Protein AF-A0A1E3KEX3-F1 (afdb_monomer_lite)

Secondary structure (DSSP, 8-state):
--HHHHHHHHHHHHHHSSS------TTHHHHHHHHHHHHHHHS--TT---S----------------------TT-HHHHHHS-TT-EEEESS---HHHHHT--SSS-EEEE-TTT-SSSBTS-GGGTSSB-GGG-TTEEEEEEETTEEEEEE-

Radius of gyration: 27.22 Å; chains: 1; bounding box: 36×90×50 Å

pLDDT: mean 71.64, std 17.81, range [37.12, 94.94]

Structure (mmCIF, N/CA/C/O backbone):
data_AF-A0A1E3KEX3-F1
#
_entry.id   AF-A0A1E3KEX3-F1
#
loop_
_atom_site.group_PDB
_atom_site.id
_atom_site.type_symbol
_atom_site.label_atom_id
_atom_site.label_alt_id
_atom_site.label_comp_id
_atom_site.label_asym_id
_atom_site.label_entity_id
_atom_site.label_seq_id
_atom_site.pdbx_PDB_ins_code
_atom_site.Cartn_x
_atom_site.Cartn_y
_atom_site.Cartn_z
_atom_site.occupancy
_atom_site.B_iso_or_equiv
_atom_site.auth_seq_id
_atom_site.auth_comp_id
_atom_site.auth_asym_id
_atom_site.auth_atom_id
_atom_site.pdbx_PDB_model_num
ATOM 1 N N . MET A 1 1 ? 4.824 -70.176 -21.645 1.00 58.50 1 MET A N 1
ATOM 2 C CA . MET A 1 1 ? 5.683 -69.576 -20.592 1.00 58.50 1 MET A CA 1
ATOM 3 C C . MET A 1 1 ? 5.741 -68.040 -20.604 1.00 58.50 1 MET A C 1
ATOM 5 O O . MET A 1 1 ? 6.144 -67.480 -19.596 1.00 58.50 1 MET A O 1
ATOM 9 N N . PHE A 1 2 ? 5.302 -67.342 -21.664 1.00 55.53 2 PHE A N 1
ATOM 10 C CA . PHE A 1 2 ? 5.263 -65.866 -21.697 1.00 55.53 2 PHE A CA 1
ATOM 11 C C . PHE A 1 2 ? 4.062 -65.251 -20.955 1.00 55.53 2 PHE A C 1
ATOM 13 O O . PHE A 1 2 ? 4.218 -64.263 -20.246 1.00 55.53 2 PHE A O 1
ATOM 20 N N . PHE A 1 3 ? 2.884 -65.882 -21.019 1.00 56.56 3 PHE A N 1
ATOM 21 C CA . PHE A 1 3 ? 1.673 -65.375 -20.355 1.00 56.56 3 PHE A CA 1
ATOM 22 C C . PHE A 1 3 ? 1.783 -65.309 -18.824 1.00 56.56 3 PHE A C 1
ATOM 24 O O . PHE A 1 3 ? 1.298 -64.363 -18.213 1.00 56.56 3 PHE A O 1
ATOM 31 N N . SER A 1 4 ? 2.508 -66.244 -18.200 1.00 56.59 4 SER A N 1
ATOM 32 C CA . SER A 1 4 ? 2.724 -66.230 -16.746 1.00 56.59 4 SER A CA 1
ATOM 33 C C . SER A 1 4 ? 3.575 -65.043 -16.282 1.00 56.59 4 SER A C 1
ATOM 35 O O . SER A 1 4 ? 3.393 -64.579 -15.164 1.00 56.59 4 SER A O 1
ATOM 37 N N . ARG A 1 5 ? 4.484 -64.546 -17.135 1.00 57.78 5 ARG A N 1
ATOM 38 C CA . ARG A 1 5 ? 5.370 -63.408 -16.834 1.00 57.78 5 ARG A CA 1
ATOM 39 C C . ARG A 1 5 ? 4.630 -62.070 -16.935 1.00 57.78 5 ARG A C 1
ATOM 41 O O . ARG A 1 5 ? 4.925 -61.148 -16.180 1.00 57.78 5 ARG A O 1
ATOM 48 N N . LEU A 1 6 ? 3.641 -61.984 -17.828 1.00 58.38 6 LEU A N 1
ATOM 49 C CA . LEU A 1 6 ? 2.782 -60.806 -17.980 1.00 58.38 6 LEU A CA 1
ATOM 50 C C . LEU A 1 6 ? 1.809 -60.657 -16.802 1.00 58.38 6 LEU A C 1
ATOM 52 O O . LEU A 1 6 ? 1.637 -59.554 -16.293 1.00 58.38 6 LEU A O 1
ATOM 56 N N . ILE A 1 7 ? 1.250 -61.767 -16.308 1.00 60.88 7 ILE A N 1
ATOM 57 C CA . ILE A 1 7 ? 0.360 -61.754 -15.135 1.00 60.88 7 ILE A CA 1
ATOM 58 C C . ILE A 1 7 ? 1.124 -61.332 -13.872 1.00 60.88 7 ILE A C 1
ATOM 60 O O . ILE A 1 7 ? 0.627 -60.520 -13.096 1.00 60.88 7 ILE A O 1
ATOM 64 N N . THR A 1 8 ? 2.361 -61.805 -13.685 1.00 59.53 8 THR A N 1
ATOM 65 C CA . THR A 1 8 ? 3.184 -61.386 -12.538 1.00 59.53 8 THR A CA 1
ATOM 66 C C . THR A 1 8 ? 3.555 -59.905 -12.583 1.00 59.53 8 THR A C 1
ATOM 68 O O . THR A 1 8 ? 3.589 -59.265 -11.539 1.00 59.53 8 THR A O 1
ATOM 71 N N . LEU A 1 9 ? 3.788 -59.333 -13.770 1.00 58.31 9 LEU A N 1
ATOM 72 C CA . LEU A 1 9 ? 4.096 -57.904 -13.901 1.00 58.31 9 LEU A CA 1
ATOM 73 C C . LEU A 1 9 ? 2.876 -57.019 -13.606 1.00 58.31 9 LEU A C 1
ATOM 75 O O . LEU A 1 9 ? 3.026 -55.990 -12.953 1.00 58.31 9 LEU A O 1
ATOM 79 N N . ALA A 1 10 ? 1.676 -57.443 -14.014 1.00 58.69 10 ALA A N 1
ATOM 80 C CA . ALA A 1 10 ? 0.437 -56.713 -13.734 1.00 58.69 10 ALA A CA 1
ATOM 81 C C . ALA A 1 10 ? 0.053 -56.719 -12.241 1.00 58.69 10 ALA A C 1
ATOM 83 O O . ALA A 1 10 ? -0.503 -55.747 -11.739 1.00 58.69 10 ALA A O 1
ATOM 84 N N . LEU A 1 11 ? 0.362 -57.792 -11.505 1.00 57.16 11 LEU A N 1
ATOM 85 C CA . LEU A 1 11 ? 0.085 -57.856 -10.065 1.00 57.16 11 LEU A CA 1
ATOM 86 C C . LEU A 1 11 ? 1.084 -57.033 -9.235 1.00 57.16 11 LEU A C 1
ATOM 88 O O . LEU A 1 11 ? 0.694 -56.422 -8.242 1.00 57.16 11 LEU A O 1
ATOM 92 N N . VAL A 1 12 ? 2.351 -56.958 -9.658 1.00 57.12 12 VAL A N 1
ATOM 93 C CA . VAL A 1 12 ? 3.366 -56.134 -8.978 1.00 57.12 12 VAL A CA 1
ATOM 94 C C . VAL A 1 12 ? 3.081 -54.638 -9.159 1.00 57.12 12 VAL A C 1
ATOM 96 O O . VAL A 1 12 ? 3.231 -53.880 -8.199 1.00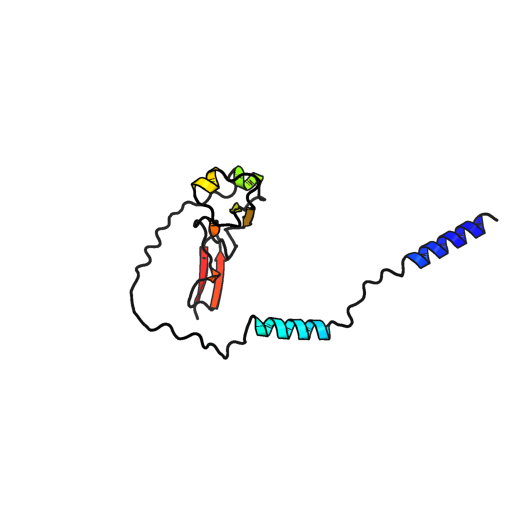 57.12 12 VAL A O 1
ATOM 99 N N . SER A 1 13 ? 2.589 -54.201 -10.325 1.00 55.28 13 SER A N 1
ATOM 100 C CA . SER A 1 13 ? 2.224 -52.791 -10.531 1.00 55.28 13 SER A CA 1
ATOM 101 C C . SER A 1 13 ? 1.016 -52.353 -9.695 1.00 55.28 13 SER A C 1
ATOM 103 O O . SER A 1 13 ? 1.035 -51.241 -9.173 1.00 55.28 13 SER A O 1
ATOM 105 N N . LEU A 1 14 ? 0.018 -53.223 -9.479 1.00 51.91 14 LEU A N 1
ATOM 106 C CA . LEU A 1 14 ? -1.124 -52.906 -8.607 1.00 51.91 14 LEU A CA 1
ATOM 107 C C . LEU A 1 14 ? -0.732 -52.777 -7.124 1.00 51.91 14 LEU A C 1
ATOM 109 O O . LEU A 1 14 ? -1.333 -51.982 -6.403 1.00 51.91 14 LEU A O 1
ATOM 113 N N . SER A 1 15 ? 0.285 -53.513 -6.662 1.00 53.22 15 SER A N 1
ATOM 114 C CA . SER A 1 15 ? 0.768 -53.416 -5.273 1.00 53.22 15 SER A CA 1
ATOM 115 C C . SER A 1 15 ? 1.612 -52.167 -4.982 1.00 53.22 15 SER A C 1
ATOM 117 O O . SER A 1 15 ? 1.721 -51.756 -3.830 1.00 53.22 15 SER A O 1
ATOM 119 N N . ALA A 1 16 ? 2.182 -51.531 -6.012 1.00 50.91 16 ALA A N 1
ATOM 120 C CA . ALA A 1 16 ? 2.992 -50.321 -5.852 1.00 50.91 16 ALA A CA 1
ATOM 121 C C . ALA A 1 16 ? 2.151 -49.032 -5.766 1.00 50.91 16 ALA A C 1
ATOM 123 O O . ALA A 1 16 ? 2.649 -48.002 -5.320 1.00 50.91 16 ALA A O 1
ATOM 124 N N . THR A 1 17 ? 0.874 -49.075 -6.157 1.00 52.47 17 THR A N 1
ATOM 125 C CA . THR A 1 17 ? -0.013 -47.898 -6.175 1.00 52.47 17 THR A CA 1
ATOM 126 C C . THR A 1 17 ? -0.813 -47.675 -4.887 1.00 52.47 17 THR A C 1
ATOM 128 O O . THR A 1 17 ? -1.491 -46.660 -4.776 1.00 52.47 17 THR A O 1
ATOM 131 N N . THR A 1 18 ? -0.737 -48.561 -3.886 1.00 53.94 18 THR A N 1
ATOM 132 C CA . THR A 1 18 ? -1.533 -48.443 -2.642 1.00 53.94 18 THR A CA 1
ATOM 133 C C . THR A 1 18 ? -0.781 -47.850 -1.444 1.00 53.94 18 THR A C 1
ATOM 135 O O . THR A 1 18 ? -1.323 -47.827 -0.344 1.00 53.94 18 THR A O 1
ATOM 138 N N . LEU A 1 19 ? 0.446 -47.350 -1.625 1.00 51.12 19 LEU A N 1
ATOM 139 C CA . LEU A 1 19 ? 1.248 -46.732 -0.551 1.00 51.12 19 LEU A CA 1
ATOM 140 C C . LEU A 1 19 ? 1.257 -45.195 -0.566 1.00 51.12 19 LEU A C 1
ATOM 142 O O . LEU A 1 19 ? 1.941 -44.582 0.246 1.00 51.12 19 LEU A O 1
ATOM 146 N N . ALA A 1 20 ? 0.456 -44.567 -1.427 1.00 54.75 20 ALA A N 1
ATOM 147 C CA . ALA A 1 20 ? 0.208 -43.127 -1.406 1.00 54.75 20 ALA A CA 1
ATOM 148 C C . ALA A 1 20 ? -1.209 -42.829 -0.890 1.00 54.75 20 ALA A C 1
ATOM 150 O O . ALA A 1 20 ? -1.999 -42.156 -1.545 1.00 54.75 20 ALA A O 1
ATOM 151 N N . ILE A 1 21 ? -1.553 -43.364 0.284 1.00 54.09 21 ILE A N 1
ATOM 152 C CA . ILE A 1 21 ? -2.663 -42.807 1.060 1.00 54.09 21 ILE A CA 1
ATOM 153 C C . ILE A 1 21 ? -2.084 -41.563 1.749 1.00 54.09 21 ILE A C 1
ATOM 155 O O . ILE A 1 21 ? -1.153 -41.719 2.545 1.00 54.09 21 ILE A O 1
ATOM 159 N N . PRO A 1 22 ? -2.562 -40.337 1.460 1.00 54.41 22 PRO A N 1
ATOM 160 C CA . PRO A 1 22 ? -2.206 -39.186 2.274 1.00 54.41 22 PRO A CA 1
ATOM 161 C C . PRO A 1 22 ? -2.641 -39.502 3.702 1.00 54.41 22 PRO A C 1
ATOM 163 O O . PRO A 1 22 ? -3.781 -39.905 3.931 1.00 54.41 22 PRO A O 1
ATOM 166 N N . THR A 1 23 ? -1.721 -39.387 4.654 1.00 54.31 23 THR A N 1
ATOM 167 C CA . THR A 1 23 ? -2.009 -39.549 6.077 1.00 54.31 23 THR A CA 1
ATOM 168 C C . THR A 1 23 ? -3.199 -38.663 6.434 1.00 54.31 23 THR A C 1
ATOM 170 O O . THR A 1 23 ? -3.051 -37.447 6.542 1.00 54.31 23 THR A O 1
ATOM 173 N N . SER A 1 24 ? -4.386 -39.260 6.579 1.00 50.34 24 SER A N 1
ATOM 174 C CA . SER A 1 24 ? -5.540 -38.594 7.171 1.00 50.34 24 SER A CA 1
ATOM 175 C C . SER A 1 24 ? -5.103 -38.196 8.569 1.00 50.34 24 SER A C 1
ATOM 177 O O . SER A 1 24 ? -4.809 -39.063 9.393 1.00 50.34 24 SER A O 1
ATOM 179 N N . THR A 1 25 ? -4.954 -36.898 8.801 1.00 55.84 25 THR A N 1
ATOM 180 C CA . THR A 1 25 ? -4.415 -36.349 10.036 1.00 55.84 25 THR A CA 1
ATOM 181 C C . THR A 1 25 ? -5.358 -36.713 11.185 1.00 55.84 25 THR A C 1
ATOM 183 O O . THR A 1 25 ? -6.328 -36.032 11.490 1.00 55.84 25 THR A O 1
ATOM 186 N N . THR A 1 26 ? -5.055 -37.800 11.895 1.00 50.53 26 THR A N 1
ATOM 187 C CA . THR A 1 26 ? -5.668 -38.141 13.191 1.00 50.53 26 THR A CA 1
ATOM 188 C C . THR A 1 26 ? -5.321 -37.123 14.290 1.00 50.53 26 THR A C 1
ATOM 190 O O . THR A 1 26 ? -5.685 -37.315 15.442 1.00 50.53 26 THR A O 1
ATOM 193 N N . ASN A 1 27 ? -4.648 -36.022 13.935 1.00 54.25 27 ASN A N 1
ATOM 194 C CA . ASN A 1 27 ? -4.330 -34.880 14.784 1.00 54.25 27 ASN A CA 1
ATOM 195 C C . ASN A 1 27 ? -5.243 -33.668 14.535 1.00 54.25 27 ASN A C 1
ATOM 197 O O . ASN A 1 27 ? -4.892 -32.569 14.942 1.00 54.25 27 ASN A O 1
ATOM 201 N N . SER A 1 28 ? -6.412 -33.827 13.907 1.00 56.78 28 SER A N 1
ATOM 202 C CA . SER A 1 28 ? -7.358 -32.713 13.712 1.00 56.78 28 SER A CA 1
ATOM 203 C C . SER A 1 28 ? -7.768 -32.034 15.026 1.00 56.78 28 SER A C 1
ATOM 205 O O . SER A 1 28 ? -7.935 -30.819 15.060 1.00 56.78 28 SER A O 1
ATOM 207 N N . PHE A 1 29 ? -7.861 -32.790 16.125 1.00 59.69 29 PHE A N 1
ATOM 208 C CA . PHE A 1 29 ? -8.172 -32.232 17.444 1.00 59.69 29 PHE A CA 1
ATOM 209 C C . PHE A 1 29 ? -7.006 -31.419 18.023 1.00 59.69 29 PHE A C 1
ATOM 211 O O . PHE A 1 29 ? -7.201 -30.293 18.471 1.00 59.69 29 PHE A O 1
ATOM 218 N N . LEU A 1 30 ? -5.781 -31.951 17.936 1.00 59.31 30 LEU A N 1
ATOM 219 C CA . LEU A 1 30 ? -4.584 -31.254 18.416 1.00 59.31 30 LEU A CA 1
ATOM 220 C C . LEU A 1 30 ? -4.260 -30.019 17.567 1.00 59.31 30 LEU A C 1
ATOM 222 O O . LEU A 1 30 ? -3.779 -29.022 18.096 1.00 59.31 30 LEU A O 1
ATOM 226 N N . GLU A 1 31 ? -4.529 -30.060 16.262 1.00 57.88 31 GLU A N 1
ATOM 227 C CA . GLU A 1 31 ? -4.334 -28.921 15.364 1.00 57.88 31 GLU A CA 1
ATOM 228 C C . GLU A 1 31 ? -5.374 -27.827 15.612 1.00 57.88 31 GLU A C 1
ATOM 230 O O . GLU A 1 31 ? -5.018 -26.652 15.647 1.00 57.88 31 GLU A O 1
ATOM 235 N N . PHE A 1 32 ? -6.626 -28.202 15.896 1.00 59.06 32 PHE A N 1
ATOM 236 C CA . PHE A 1 32 ? -7.667 -27.258 16.295 1.00 59.06 32 PHE A CA 1
ATOM 237 C C . PHE A 1 32 ? -7.369 -26.607 17.651 1.00 59.06 32 PHE A C 1
ATOM 239 O O . PHE A 1 32 ? -7.479 -25.390 17.773 1.00 59.06 32 PHE A O 1
ATOM 246 N N . GLU A 1 33 ? -6.931 -27.369 18.659 1.00 59.88 33 GLU A N 1
ATOM 247 C CA . GLU A 1 33 ? -6.521 -26.802 19.953 1.00 59.88 33 GLU A CA 1
ATOM 248 C C . GLU A 1 33 ? -5.303 -25.882 19.813 1.00 59.88 33 GLU A C 1
ATOM 250 O O . GLU A 1 33 ? -5.268 -24.803 20.410 1.00 59.88 33 GLU A O 1
ATOM 255 N N . ARG A 1 34 ? -4.321 -26.262 18.985 1.00 61.47 34 ARG A N 1
ATOM 256 C CA . ARG A 1 34 ? -3.131 -25.442 18.727 1.00 61.47 34 ARG A CA 1
ATOM 257 C C . ARG A 1 34 ? -3.473 -24.165 17.963 1.00 61.47 34 ARG A C 1
ATOM 259 O O . ARG A 1 34 ? -2.936 -23.113 18.303 1.00 61.47 34 ARG A O 1
ATOM 266 N N . TYR A 1 35 ? -4.378 -24.247 16.988 1.00 62.34 35 TYR A N 1
ATOM 267 C CA . TYR A 1 35 ? -4.922 -23.090 16.280 1.00 62.34 35 TYR A CA 1
ATOM 268 C C . TYR A 1 35 ? -5.687 -22.177 17.242 1.00 62.34 35 TYR A C 1
ATOM 270 O O . TYR A 1 35 ? -5.408 -20.986 17.281 1.00 62.34 35 TYR A O 1
ATOM 278 N N . HIS A 1 36 ? -6.574 -22.722 18.081 1.00 69.25 36 HIS A N 1
ATOM 279 C CA . HIS A 1 36 ? -7.376 -21.963 19.050 1.00 69.25 36 HIS A CA 1
ATOM 280 C C . HIS A 1 36 ? -6.518 -21.218 20.079 1.00 69.25 36 HIS A C 1
ATOM 282 O O . HIS A 1 36 ? -6.782 -20.055 20.386 1.00 69.25 36 HIS A O 1
ATOM 288 N N . GLU A 1 37 ? -5.462 -21.852 20.590 1.00 64.81 37 GLU A N 1
ATOM 289 C CA . GLU A 1 37 ? -4.528 -21.208 21.522 1.00 64.81 37 GLU A CA 1
ATOM 290 C C . GLU A 1 37 ? -3.645 -20.146 20.857 1.00 64.81 37 GLU A C 1
ATOM 292 O O . GLU A 1 37 ? -3.335 -19.126 21.476 1.00 64.81 37 GLU A O 1
ATOM 297 N N . ASP A 1 38 ? -3.239 -20.341 19.603 1.00 67.69 38 ASP A N 1
ATOM 298 C CA . ASP A 1 38 ? -2.464 -19.331 18.879 1.00 67.69 38 ASP A CA 1
ATOM 299 C C . ASP A 1 38 ? -3.338 -18.144 18.439 1.00 67.69 38 ASP A C 1
ATOM 301 O O . ASP A 1 38 ? -2.921 -16.990 18.550 1.00 67.69 38 ASP A O 1
ATOM 305 N N . HIS A 1 39 ? -4.594 -18.399 18.062 1.00 71.81 39 HIS A N 1
ATOM 306 C CA . HIS A 1 39 ? -5.568 -17.356 17.746 1.00 71.81 39 HIS A CA 1
ATOM 307 C C . HIS A 1 39 ? -5.885 -16.486 18.964 1.00 71.81 39 HIS A C 1
ATOM 309 O O . HIS A 1 39 ? -5.900 -15.267 18.840 1.00 71.81 39 HIS A O 1
ATOM 315 N N . LYS A 1 40 ? -6.043 -17.067 20.161 1.00 67.19 40 LYS A N 1
ATOM 316 C CA . LYS A 1 40 ? -6.228 -16.288 21.402 1.00 67.19 40 LYS A CA 1
ATOM 317 C C . LYS A 1 40 ? -5.032 -15.407 21.754 1.00 67.19 40 LYS A C 1
ATOM 319 O O . LYS A 1 40 ? -5.223 -14.348 22.349 1.00 67.19 40 LYS A O 1
ATOM 324 N N . ARG A 1 41 ? -3.807 -15.837 21.425 1.00 68.31 41 ARG A N 1
ATOM 325 C CA . ARG A 1 41 ? -2.593 -15.038 21.664 1.00 68.31 41 ARG A CA 1
ATOM 326 C C . ARG A 1 41 ? -2.534 -13.795 20.777 1.00 68.31 41 ARG A C 1
ATOM 328 O O . ARG A 1 41 ? -2.058 -12.764 21.241 1.00 68.31 41 ARG A O 1
ATOM 335 N N . HIS A 1 42 ? -3.034 -13.882 19.546 1.00 70.06 42 HIS A N 1
ATOM 336 C CA . HIS A 1 42 ? -3.003 -12.776 18.583 1.00 70.06 42 HIS A CA 1
ATOM 337 C C . HIS A 1 42 ? -4.312 -11.963 18.536 1.00 70.06 42 HIS A C 1
ATOM 339 O O . HIS A 1 42 ? -4.286 -10.784 18.194 1.00 70.06 42 HIS A O 1
ATOM 345 N N . HIS A 1 43 ? -5.435 -12.552 18.955 1.00 61.62 43 HIS A N 1
ATOM 346 C CA . HIS A 1 43 ? -6.762 -11.936 19.013 1.00 61.62 43 HIS A CA 1
ATOM 347 C C . HIS A 1 43 ? -7.413 -12.205 20.384 1.00 61.62 43 HIS A C 1
ATOM 349 O O . HIS A 1 43 ? -8.230 -13.123 20.522 1.00 61.62 43 HIS A O 1
ATOM 355 N N . PRO A 1 44 ? -7.052 -11.444 21.435 1.00 61.94 44 PRO A N 1
ATOM 356 C CA . PRO A 1 44 ? -7.676 -11.598 22.743 1.00 61.94 44 PRO A CA 1
ATOM 357 C C . PRO A 1 44 ? -9.173 -11.269 22.661 1.00 61.94 44 PRO A C 1
ATOM 359 O O . PRO A 1 44 ? -9.569 -10.293 22.025 1.00 61.94 44 PRO A O 1
ATOM 362 N N . SER A 1 45 ? -10.016 -12.080 23.315 1.00 58.31 45 SER A N 1
ATOM 363 C CA . SER A 1 45 ? -11.464 -11.841 23.348 1.00 58.31 45 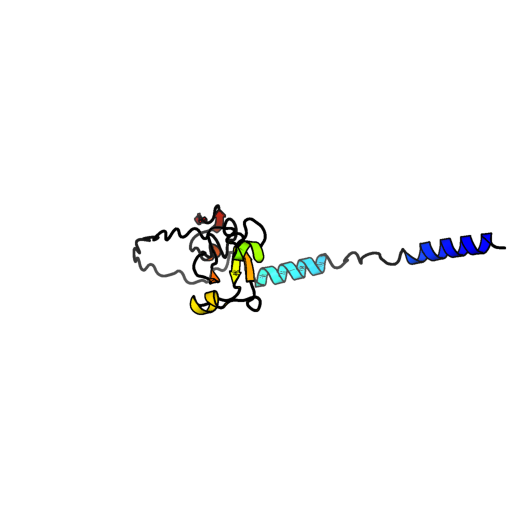SER A CA 1
ATOM 364 C C . SER A 1 45 ? -11.771 -10.456 23.916 1.00 58.31 45 SER A C 1
ATOM 366 O O . SER A 1 45 ? -11.111 -10.016 24.862 1.00 58.31 45 SER A O 1
ATOM 368 N N . SER A 1 46 ? -12.814 -9.828 23.385 1.00 57.31 46 SER A N 1
ATOM 369 C CA . SER A 1 46 ? -13.310 -8.463 23.608 1.00 57.31 46 SER A CA 1
ATOM 370 C C . SER A 1 46 ? -13.815 -8.152 25.035 1.00 57.31 46 SER A C 1
ATOM 372 O O . SER A 1 46 ? -14.793 -7.436 25.223 1.00 57.31 46 SER A O 1
ATOM 374 N N . GLY A 1 47 ? -13.138 -8.663 26.067 1.00 55.69 47 GLY A N 1
ATOM 375 C CA . GLY A 1 47 ? -13.411 -8.406 27.484 1.00 55.69 47 GLY A CA 1
ATOM 376 C C . GLY A 1 47 ? -12.287 -7.689 28.243 1.00 55.69 47 GLY A C 1
ATOM 377 O O . GLY A 1 47 ? -12.494 -7.290 29.385 1.00 55.69 47 GLY A O 1
ATOM 378 N N . THR A 1 48 ? -11.108 -7.490 27.645 1.00 52.97 48 THR A N 1
ATOM 379 C CA . THR A 1 48 ? -9.967 -6.828 28.309 1.00 52.97 48 THR A CA 1
ATOM 380 C C . THR A 1 48 ? -9.313 -5.793 27.401 1.00 52.97 48 THR A C 1
ATOM 382 O O . THR A 1 48 ? -8.127 -5.860 27.086 1.00 52.97 48 THR A O 1
ATOM 385 N N . ASN A 1 49 ? -10.093 -4.799 26.983 1.00 53.16 49 ASN A N 1
ATOM 386 C CA . ASN A 1 49 ? -9.563 -3.600 26.343 1.00 53.16 49 ASN A CA 1
ATOM 387 C C . ASN A 1 49 ? -8.951 -2.694 27.422 1.00 53.16 49 ASN A C 1
ATOM 389 O O . ASN A 1 49 ? -9.567 -1.728 27.860 1.00 53.16 49 ASN A O 1
ATOM 393 N N . SER A 1 50 ? -7.726 -2.981 27.860 1.00 51.00 50 SER A N 1
ATOM 394 C CA . SER A 1 50 ? -6.902 -2.010 28.598 1.00 51.00 50 SER A CA 1
ATOM 395 C C . SER A 1 50 ? -6.078 -1.160 27.629 1.00 51.00 50 SER A C 1
ATOM 397 O O . SER A 1 50 ? -4.887 -0.943 27.838 1.00 51.00 50 SER A O 1
ATOM 399 N N . ARG A 1 51 ? -6.693 -0.674 26.543 1.00 54.47 51 ARG A N 1
ATOM 400 C CA . ARG A 1 51 ? -6.113 0.427 25.770 1.00 54.47 51 ARG A CA 1
ATOM 401 C C . ARG A 1 51 ? -6.680 1.701 26.374 1.00 54.47 51 ARG A C 1
ATOM 403 O O . ARG A 1 51 ? -7.889 1.902 26.348 1.00 54.47 51 ARG A O 1
ATOM 410 N N . ALA A 1 52 ? -5.815 2.491 27.007 1.00 44.38 52 ALA A N 1
ATOM 411 C CA . ALA A 1 52 ? -6.204 3.726 27.672 1.00 44.38 52 ALA A CA 1
ATOM 412 C C . ALA A 1 52 ? -7.101 4.564 26.750 1.00 44.38 52 ALA A C 1
ATOM 414 O O . ALA A 1 52 ? -6.713 4.860 25.617 1.00 44.38 52 ALA A O 1
ATOM 415 N N . SER A 1 53 ? -8.292 4.920 27.241 1.00 48.16 53 SER A N 1
ATOM 416 C CA . SER A 1 53 ? -9.170 5.893 26.601 1.00 48.16 53 SER A CA 1
ATOM 417 C C . SER A 1 53 ? -8.348 7.117 26.223 1.00 48.16 53 SER A C 1
ATOM 419 O O . SER A 1 53 ? -7.731 7.745 27.086 1.00 48.16 53 SER A O 1
ATOM 421 N N . ALA A 1 54 ? -8.318 7.453 24.935 1.00 52.25 54 ALA A N 1
ATOM 422 C CA . ALA A 1 54 ? -7.742 8.709 24.497 1.00 52.25 54 ALA A CA 1
ATOM 423 C C . ALA A 1 54 ? -8.526 9.844 25.170 1.00 52.25 54 ALA A C 1
ATOM 425 O O . ALA A 1 54 ? -9.729 9.995 24.956 1.00 52.25 54 ALA A O 1
ATOM 426 N N . SER A 1 55 ? -7.843 10.606 26.027 1.00 45.22 55 SER A N 1
ATOM 427 C CA . SER A 1 55 ? -8.372 11.813 26.652 1.00 45.22 55 SER A CA 1
ATOM 428 C C . SER A 1 55 ? -9.034 12.711 25.610 1.00 45.22 55 SER A C 1
ATOM 430 O O . SER A 1 55 ? -8.454 13.008 24.564 1.00 45.22 55 SER A O 1
ATOM 432 N N . ALA A 1 56 ? -10.241 13.170 25.932 1.00 52.22 56 ALA A N 1
ATOM 433 C CA . ALA A 1 56 ? -10.996 14.141 25.161 1.00 52.22 56 ALA A CA 1
ATOM 434 C C . ALA A 1 56 ? -10.263 15.495 25.119 1.00 52.22 56 ALA A C 1
ATOM 436 O O . ALA A 1 56 ? -10.542 16.395 25.905 1.00 52.22 56 ALA A O 1
ATOM 437 N N . SER A 1 57 ? -9.334 15.652 24.178 1.00 53.50 57 SER A N 1
ATOM 438 C CA . SER A 1 57 ? -8.856 16.958 23.722 1.00 53.50 57 SER A CA 1
ATOM 439 C C . SER A 1 57 ? -9.497 17.244 22.374 1.00 53.50 57 SER A C 1
ATOM 441 O O . SER A 1 57 ? -9.019 16.824 21.321 1.00 53.50 57 SER A O 1
ATOM 443 N N . GLY A 1 58 ? -10.632 17.942 22.425 1.00 49.34 58 GLY A N 1
ATOM 444 C CA . GLY A 1 58 ? -11.358 18.418 21.258 1.00 49.34 58 GLY A CA 1
ATOM 445 C C . GLY A 1 58 ? -10.529 19.421 20.463 1.00 49.34 58 GLY A C 1
ATOM 446 O O . GLY A 1 58 ? -10.576 20.620 20.719 1.00 49.34 58 GLY A O 1
ATOM 447 N N . VAL A 1 59 ? -9.814 18.936 19.452 1.00 47.78 59 VAL A N 1
ATOM 448 C CA . VAL A 1 59 ? -9.346 19.757 18.335 1.00 47.78 59 VAL A CA 1
ATOM 449 C C . VAL A 1 59 ? -10.181 19.356 17.131 1.00 47.78 59 VAL A C 1
ATOM 451 O O . VAL A 1 59 ? -9.978 18.291 16.552 1.00 47.78 59 VAL A O 1
ATOM 454 N N . LYS A 1 60 ? -11.138 20.210 16.749 1.00 47.47 60 LYS A N 1
ATOM 455 C CA . LYS A 1 60 ? -11.830 20.099 15.462 1.00 47.47 60 LYS A CA 1
ATOM 456 C C . LYS A 1 60 ? -10.809 20.321 14.347 1.00 47.47 60 LYS A C 1
ATOM 458 O O . LYS A 1 60 ? -10.633 21.442 13.877 1.00 47.47 60 LYS A O 1
ATOM 463 N N . ARG A 1 61 ? -10.125 19.263 13.914 1.00 46.84 61 ARG A N 1
ATOM 464 C CA . ARG A 1 61 ? -9.431 19.286 12.628 1.00 46.84 61 ARG A CA 1
ATOM 465 C C . ARG A 1 61 ? -10.516 19.168 11.573 1.00 46.84 61 ARG A C 1
ATOM 467 O O . ARG A 1 61 ? -11.115 18.113 11.400 1.00 46.84 61 ARG A O 1
ATOM 474 N N . LYS A 1 62 ? -10.819 20.288 10.922 1.00 39.94 62 LYS A N 1
ATOM 475 C CA . LYS A 1 62 ? -11.544 20.286 9.657 1.00 39.94 62 LYS A CA 1
ATOM 476 C C . LYS A 1 62 ? -10.736 19.376 8.733 1.00 39.94 62 LYS A C 1
ATOM 478 O O . LYS A 1 62 ? -9.631 19.745 8.345 1.00 39.94 62 LYS A O 1
ATOM 483 N N . ALA A 1 63 ? -11.241 18.174 8.472 1.00 49.38 63 ALA A N 1
ATOM 484 C CA . ALA A 1 63 ? -10.719 17.315 7.428 1.00 49.38 63 ALA A CA 1
ATOM 485 C C . ALA A 1 63 ? -11.006 18.026 6.106 1.00 49.38 63 ALA A C 1
ATOM 487 O O . ALA A 1 63 ? -12.016 17.797 5.450 1.00 49.38 63 ALA A O 1
ATOM 488 N N . THR A 1 64 ? -10.135 18.961 5.735 1.00 43.28 64 THR A N 1
ATOM 489 C CA . THR A 1 64 ? -9.927 19.259 4.328 1.00 43.28 64 THR A CA 1
ATOM 490 C C . THR A 1 64 ? -9.213 18.025 3.801 1.00 43.28 64 THR A C 1
ATOM 492 O O . THR A 1 64 ? -7.988 17.964 3.769 1.00 43.28 64 THR A O 1
ATOM 495 N N . GLN A 1 65 ? -9.997 16.988 3.509 1.00 51.38 65 GLN A N 1
ATOM 496 C CA . GLN A 1 65 ? -9.582 15.906 2.641 1.00 51.38 65 GLN A CA 1
ATOM 497 C C . GLN A 1 65 ? -9.363 16.585 1.294 1.00 51.38 65 GLN A C 1
ATOM 499 O O . GLN A 1 65 ? -10.289 16.766 0.507 1.00 51.38 65 GLN A O 1
ATOM 504 N N . THR A 1 66 ? -8.157 17.119 1.101 1.00 37.12 66 THR A N 1
ATOM 505 C CA . THR A 1 66 ? -7.695 17.542 -0.209 1.00 37.12 66 THR A CA 1
ATOM 506 C C . THR A 1 66 ? -7.717 16.267 -1.025 1.00 37.12 66 THR A C 1
ATOM 508 O O . THR A 1 66 ? -6.827 15.431 -0.896 1.00 37.12 66 THR A O 1
ATOM 511 N N . ALA A 1 67 ? -8.794 16.078 -1.781 1.00 44.31 67 ALA A N 1
ATOM 512 C CA . ALA A 1 67 ? -8.875 15.069 -2.809 1.00 44.31 67 ALA A CA 1
ATOM 513 C C . ALA A 1 67 ? -7.809 15.429 -3.846 1.00 44.31 67 ALA A C 1
ATOM 515 O O . ALA A 1 67 ? -8.078 16.127 -4.823 1.00 44.31 67 ALA A O 1
ATOM 516 N N . VAL A 1 68 ? -6.570 15.001 -3.606 1.00 40.62 68 VAL A N 1
ATOM 517 C CA . VAL A 1 68 ? -5.587 14.858 -4.670 1.00 40.62 68 VAL A CA 1
ATOM 518 C C . VAL A 1 68 ? -6.037 13.621 -5.429 1.00 40.62 68 VAL A C 1
ATOM 520 O O . VAL A 1 68 ? -5.574 12.512 -5.204 1.00 40.62 68 VAL A O 1
ATOM 523 N N . ALA A 1 69 ? -7.040 13.822 -6.279 1.00 44.06 69 ALA A N 1
ATOM 524 C CA . ALA A 1 69 ? -7.495 12.849 -7.250 1.00 44.06 69 ALA A CA 1
ATOM 525 C C . ALA A 1 69 ? -6.457 12.758 -8.376 1.00 44.06 69 ALA A C 1
ATOM 527 O O . ALA A 1 69 ? -6.732 13.074 -9.530 1.00 44.06 69 ALA A O 1
ATOM 528 N N . THR A 1 70 ? -5.237 12.342 -8.049 1.00 44.31 70 THR A N 1
ATOM 529 C CA . THR A 1 70 ? -4.435 11.589 -9.004 1.00 44.31 70 THR A CA 1
ATOM 530 C C . THR A 1 70 ? -4.927 10.163 -8.881 1.00 44.31 70 THR A C 1
ATOM 532 O O . THR A 1 70 ? -4.378 9.379 -8.117 1.00 44.31 70 THR A O 1
ATOM 535 N N . PHE A 1 71 ? -6.016 9.852 -9.588 1.00 49.94 71 PHE A N 1
ATOM 536 C CA . PHE A 1 71 ? -6.320 8.467 -9.913 1.00 49.94 71 PHE A CA 1
ATOM 537 C C . PHE A 1 71 ? -5.055 7.923 -10.575 1.00 49.94 71 PHE A C 1
ATOM 539 O O . PHE A 1 71 ? -4.744 8.306 -11.706 1.00 49.94 71 PHE A O 1
ATOM 546 N N . ALA A 1 72 ? -4.269 7.130 -9.845 1.00 56.06 72 ALA A N 1
ATOM 547 C CA . ALA A 1 72 ? -3.223 6.337 -10.458 1.00 56.06 72 ALA A CA 1
ATOM 548 C C . ALA A 1 72 ? -3.946 5.511 -11.521 1.00 56.06 72 ALA A C 1
ATOM 550 O O . ALA A 1 72 ? -4.850 4.738 -11.203 1.00 56.06 72 ALA A O 1
ATOM 551 N N . VAL A 1 73 ? -3.677 5.808 -12.793 1.00 55.62 73 VAL A N 1
ATOM 552 C CA . VAL A 1 73 ? -4.369 5.155 -13.899 1.00 55.62 73 VAL A CA 1
ATOM 553 C C . VAL A 1 73 ? -3.949 3.696 -13.846 1.00 55.62 73 VAL A C 1
ATOM 555 O O . VAL A 1 73 ? -2.827 3.364 -14.220 1.00 55.62 73 VAL A O 1
ATOM 558 N N . LEU A 1 74 ? -4.840 2.846 -13.334 1.00 60.44 74 LEU A N 1
ATOM 559 C CA . LEU A 1 74 ? -4.672 1.402 -13.359 1.00 60.44 74 LEU A CA 1
ATOM 560 C C . LEU A 1 74 ? -4.308 0.980 -14.784 1.00 60.44 74 LEU A C 1
ATOM 562 O O . LEU A 1 74 ? -4.999 1.348 -15.737 1.00 60.44 74 LEU A O 1
ATOM 566 N N . GLY A 1 75 ? -3.210 0.240 -14.926 1.00 52.19 75 GLY A N 1
ATOM 567 C CA . GLY A 1 75 ? -2.719 -0.187 -16.234 1.00 52.19 75 GLY A CA 1
ATOM 568 C C . GLY A 1 75 ? -1.813 0.822 -16.943 1.00 52.19 75 GLY A C 1
ATOM 569 O O . GLY A 1 75 ? -1.780 0.846 -18.176 1.00 52.19 75 GLY A O 1
ATOM 570 N N . ALA A 1 76 ? -1.035 1.627 -16.209 1.00 65.38 76 ALA A N 1
ATOM 571 C CA . ALA A 1 76 ? 0.152 2.248 -16.794 1.00 65.38 76 ALA A CA 1
ATOM 572 C C . ALA A 1 76 ? 1.036 1.165 -17.448 1.00 65.38 76 ALA A C 1
ATOM 574 O O . ALA A 1 76 ? 1.078 0.025 -16.988 1.00 65.38 76 ALA A O 1
ATOM 575 N N . ALA A 1 77 ? 1.759 1.498 -18.522 1.00 60.88 77 ALA A N 1
ATOM 576 C CA . ALA A 1 77 ? 2.553 0.507 -19.264 1.00 60.88 77 ALA A CA 1
ATOM 577 C C . ALA A 1 77 ? 3.561 -0.249 -18.372 1.00 60.88 77 ALA A C 1
ATOM 579 O O . ALA A 1 77 ? 3.840 -1.421 -18.606 1.00 60.88 77 ALA A O 1
ATOM 580 N N . THR A 1 78 ? 4.070 0.413 -17.331 1.00 73.81 78 THR A N 1
ATOM 581 C CA . THR A 1 78 ? 4.936 -0.175 -16.303 1.00 73.81 78 THR A CA 1
ATOM 582 C C . THR A 1 78 ? 4.191 -1.118 -15.358 1.00 73.81 78 THR A C 1
ATOM 584 O O . THR A 1 78 ? 4.744 -2.151 -14.994 1.00 73.81 78 THR A O 1
ATOM 587 N N . ASP A 1 79 ? 2.944 -0.805 -14.998 1.00 72.81 79 ASP A N 1
ATOM 588 C CA . ASP A 1 79 ? 2.107 -1.665 -14.153 1.00 72.81 79 ASP A CA 1
ATOM 589 C C . ASP A 1 79 ? 1.681 -2.918 -14.907 1.00 72.81 79 ASP A C 1
ATOM 591 O O . ASP A 1 79 ? 1.807 -4.014 -14.380 1.00 72.81 79 ASP A O 1
ATOM 595 N N . LEU A 1 80 ? 1.267 -2.785 -16.170 1.00 74.94 80 LEU A N 1
ATOM 596 C CA . LEU A 1 80 ? 0.842 -3.924 -16.987 1.00 74.94 80 LEU A CA 1
ATOM 597 C C . LEU A 1 80 ? 2.002 -4.877 -17.329 1.00 74.94 80 LEU A C 1
ATOM 599 O O . LEU A 1 80 ? 1.784 -6.053 -17.611 1.00 74.94 80 LEU A O 1
ATOM 603 N N . ALA A 1 81 ? 3.242 -4.376 -17.311 1.00 84.50 81 ALA A N 1
ATOM 604 C CA . ALA A 1 81 ? 4.438 -5.199 -17.471 1.00 84.50 81 ALA A CA 1
ATOM 605 C C . ALA A 1 81 ? 4.754 -6.036 -16.219 1.00 84.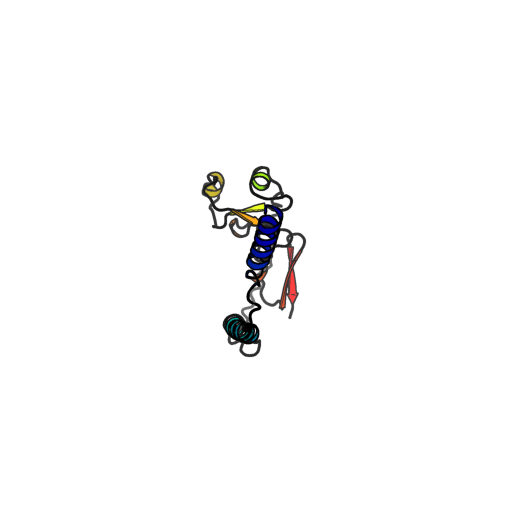50 81 ALA A C 1
ATOM 607 O O . ALA A 1 81 ? 5.385 -7.085 -16.335 1.00 84.50 81 ALA A O 1
ATOM 608 N N . ARG A 1 82 ? 4.332 -5.577 -15.033 1.00 86.12 82 ARG A N 1
ATOM 609 C CA . ARG A 1 82 ? 4.642 -6.206 -13.739 1.00 86.12 82 ARG A CA 1
ATOM 610 C C . ARG A 1 82 ? 3.465 -6.998 -13.165 1.00 86.12 82 ARG A C 1
ATOM 612 O O . ARG A 1 82 ? 3.687 -8.022 -12.527 1.00 86.12 82 ARG A O 1
ATOM 619 N N . CYS A 1 83 ? 2.238 -6.547 -13.406 1.00 90.94 83 CYS A N 1
ATOM 620 C CA . CYS A 1 83 ? 1.019 -7.038 -12.779 1.00 90.94 83 CYS A CA 1
ATOM 621 C C . CYS A 1 83 ? -0.103 -7.319 -13.795 1.00 90.94 83 CYS A C 1
ATOM 623 O O . CYS A 1 83 ? -0.125 -6.740 -14.885 1.00 90.94 83 CYS A O 1
ATOM 625 N N . PRO A 1 84 ? -1.056 -8.209 -13.453 1.00 88.00 84 PRO A N 1
ATOM 626 C CA . PRO A 1 84 ? -2.245 -8.465 -14.263 1.00 88.00 84 PRO A CA 1
ATOM 627 C C . PRO A 1 84 ? -3.139 -7.228 -14.438 1.00 88.00 84 PRO A C 1
ATOM 629 O O . PRO A 1 84 ? -2.990 -6.216 -13.757 1.00 88.00 84 PRO A O 1
ATOM 632 N N . LEU A 1 85 ? -4.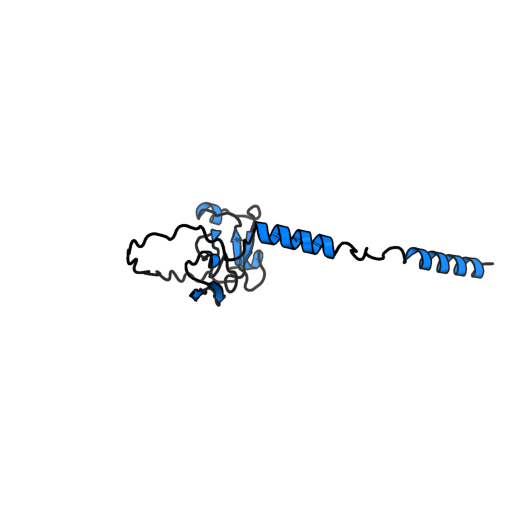123 -7.341 -15.337 1.00 82.56 85 LEU A N 1
ATOM 633 C CA . LEU A 1 85 ? -5.151 -6.315 -15.533 1.00 82.56 85 LEU A CA 1
ATOM 634 C C . LEU A 1 85 ? -5.869 -5.985 -14.214 1.00 82.56 85 LEU A C 1
ATOM 636 O O . LEU A 1 85 ? -6.092 -6.866 -13.388 1.00 82.56 85 LEU A O 1
ATOM 640 N N . GLU A 1 86 ? -6.236 -4.710 -14.058 1.00 83.44 86 GLU A N 1
ATOM 641 C CA . GLU A 1 86 ? -6.917 -4.151 -12.875 1.00 83.44 86 GLU A CA 1
ATOM 642 C C . GLU A 1 86 ? -6.109 -4.193 -11.564 1.00 83.44 86 GLU A C 1
ATOM 644 O O . GLU A 1 86 ? -6.626 -3.825 -10.512 1.00 83.44 86 GLU A O 1
ATOM 649 N N . GLN A 1 87 ? -4.823 -4.547 -11.631 1.00 88.81 87 GLN A N 1
ATOM 650 C CA . GLN A 1 87 ? -3.878 -4.440 -10.521 1.00 88.81 87 GLN A CA 1
ATOM 651 C C . GLN A 1 87 ? -2.811 -3.385 -10.826 1.00 88.81 87 GLN A C 1
ATOM 653 O O . GLN A 1 87 ? -2.545 -3.055 -11.985 1.00 88.81 87 GLN A O 1
ATOM 658 N N . MET A 1 88 ? -2.201 -2.845 -9.775 1.00 89.19 88 MET A N 1
ATOM 659 C CA . MET A 1 88 ? -1.076 -1.915 -9.873 1.00 89.19 88 MET A CA 1
ATOM 660 C C . MET A 1 88 ? 0.157 -2.500 -9.194 1.00 89.19 88 MET A C 1
ATOM 662 O O . MET A 1 88 ? 0.030 -3.240 -8.216 1.00 89.19 88 MET A O 1
ATOM 666 N N . ALA A 1 89 ? 1.341 -2.162 -9.700 1.00 91.25 89 ALA A N 1
ATOM 667 C CA . ALA A 1 89 ? 2.590 -2.588 -9.095 1.00 91.25 89 ALA A CA 1
ATOM 668 C C . ALA A 1 89 ? 3.007 -1.576 -8.024 1.00 91.25 89 ALA A C 1
ATOM 670 O O . ALA A 1 89 ? 3.379 -0.443 -8.328 1.00 91.25 89 ALA A O 1
ATOM 671 N N . CYS A 1 90 ? 2.987 -1.998 -6.766 1.00 90.75 90 CYS A N 1
ATOM 672 C CA . CYS A 1 90 ? 3.488 -1.215 -5.645 1.00 90.75 90 CYS A CA 1
ATOM 673 C C . CYS A 1 90 ? 4.847 -1.747 -5.195 1.00 90.75 90 CYS A C 1
ATOM 675 O O . CYS A 1 90 ? 5.041 -2.959 -5.138 1.00 90.75 90 CYS A O 1
ATOM 677 N N . PRO A 1 91 ? 5.822 -0.885 -4.880 1.00 91.50 91 PRO A N 1
ATOM 678 C CA . PRO A 1 91 ? 7.060 -1.357 -4.288 1.00 91.50 91 PRO A CA 1
ATOM 679 C C . PRO A 1 91 ? 6.771 -1.819 -2.858 1.00 91.50 91 PRO A C 1
ATOM 681 O O . PRO A 1 91 ? 6.046 -1.142 -2.130 1.00 91.50 91 PRO A O 1
ATOM 684 N N . ILE A 1 92 ? 7.366 -2.938 -2.440 1.00 90.69 92 ILE A N 1
ATOM 685 C CA . ILE A 1 92 ? 7.162 -3.483 -1.081 1.00 90.69 92 ILE A CA 1
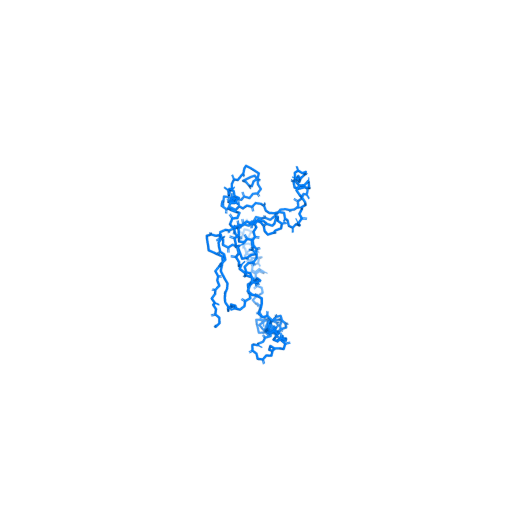ATOM 686 C C . ILE A 1 92 ? 7.756 -2.544 -0.018 1.00 90.69 92 ILE A C 1
ATOM 688 O O . ILE A 1 92 ? 7.305 -2.473 1.123 1.00 90.69 92 ILE A O 1
ATOM 692 N N . THR A 1 93 ? 8.794 -1.799 -0.393 1.00 88.88 93 THR A N 1
ATOM 693 C CA . THR A 1 93 ? 9.437 -0.796 0.456 1.00 88.88 93 THR A CA 1
ATOM 694 C C . THR A 1 93 ? 9.050 0.606 0.018 1.00 88.88 93 THR A C 1
ATOM 696 O O . THR A 1 93 ? 8.949 0.879 -1.175 1.00 88.88 93 THR A O 1
ATOM 699 N N . SER A 1 94 ? 8.913 1.525 0.974 1.00 85.50 94 SER A N 1
ATOM 700 C CA . SER A 1 94 ? 8.763 2.948 0.672 1.00 85.50 94 SER A CA 1
ATOM 701 C C . SER A 1 94 ? 9.994 3.464 -0.075 1.00 85.50 94 SER A C 1
ATOM 703 O O . SER A 1 94 ? 11.100 3.424 0.469 1.00 85.50 94 SER A O 1
ATOM 705 N N . LEU A 1 95 ? 9.795 3.948 -1.297 1.00 85.31 95 LEU A N 1
ATOM 706 C CA . LEU A 1 95 ? 10.842 4.549 -2.119 1.00 85.31 95 LEU A CA 1
ATOM 707 C C . LEU A 1 95 ? 10.624 6.055 -2.201 1.00 85.31 95 LEU A C 1
ATOM 709 O O . LEU A 1 95 ? 9.490 6.529 -2.292 1.00 85.31 95 LEU A O 1
ATOM 713 N N . THR A 1 96 ? 11.712 6.815 -2.199 1.00 85.19 96 THR A N 1
ATOM 714 C CA . THR A 1 96 ? 11.663 8.231 -2.575 1.00 85.19 96 THR A CA 1
ATOM 715 C C . THR A 1 96 ? 11.382 8.377 -4.071 1.00 85.19 96 THR A C 1
ATOM 717 O O . THR A 1 96 ? 11.621 7.464 -4.858 1.00 85.19 96 THR A O 1
ATOM 720 N N . GLU A 1 97 ? 10.920 9.551 -4.502 1.00 82.69 97 GLU A N 1
ATOM 721 C CA . GLU A 1 97 ? 10.606 9.821 -5.914 1.00 82.69 97 GLU A CA 1
ATOM 722 C C . GLU A 1 97 ? 11.816 9.589 -6.844 1.00 82.69 97 GLU A C 1
ATOM 724 O O . GLU A 1 97 ? 11.682 9.038 -7.936 1.00 82.69 97 GLU A O 1
ATOM 729 N N . SER A 1 98 ? 13.022 9.920 -6.370 1.00 84.12 98 SER A N 1
ATOM 730 C CA . SER A 1 98 ? 14.282 9.648 -7.071 1.00 84.12 98 SER A CA 1
ATOM 731 C C . SER A 1 98 ? 14.612 8.160 -7.181 1.00 84.12 98 SER A C 1
ATOM 733 O O . SER A 1 98 ? 15.127 7.725 -8.208 1.00 84.12 98 SER A O 1
ATOM 735 N N . GLU A 1 99 ? 14.328 7.378 -6.140 1.00 86.12 99 GLU A N 1
ATOM 736 C CA . GLU A 1 99 ? 14.553 5.930 -6.153 1.00 86.12 99 GLU A CA 1
ATOM 737 C C . GLU A 1 99 ? 13.514 5.228 -7.019 1.00 86.12 99 GLU A C 1
ATOM 739 O O . GLU A 1 99 ? 13.861 4.297 -7.735 1.00 86.12 99 GLU A O 1
ATOM 744 N N . LEU A 1 100 ? 12.271 5.713 -7.022 1.00 82.94 100 LEU A N 1
ATOM 745 C CA . LEU A 1 100 ? 11.203 5.199 -7.871 1.00 82.94 100 LEU A CA 1
ATOM 746 C C . LEU A 1 100 ? 11.512 5.409 -9.359 1.00 82.94 100 LEU A C 1
ATOM 748 O O . LEU A 1 100 ? 11.296 4.510 -10.165 1.00 82.94 100 LEU A O 1
ATOM 752 N N . ALA A 1 101 ? 12.077 6.565 -9.722 1.00 81.00 101 ALA A N 1
ATOM 753 C CA . ALA A 1 101 ? 12.515 6.841 -11.092 1.00 81.00 101 ALA A CA 1
ATOM 754 C C . ALA A 1 101 ? 13.685 5.946 -11.542 1.00 81.00 101 ALA A C 1
ATOM 756 O O . ALA A 1 101 ? 13.833 5.673 -12.733 1.00 81.00 101 ALA A O 1
ATOM 757 N N . ALA A 1 102 ? 14.513 5.492 -10.597 1.00 83.44 102 ALA A N 1
ATOM 758 C CA . ALA A 1 102 ? 15.612 4.561 -10.836 1.00 83.44 102 ALA A CA 1
ATOM 759 C C . ALA A 1 102 ? 15.221 3.088 -10.599 1.00 83.44 102 ALA A C 1
ATOM 761 O O . ALA A 1 102 ? 16.055 2.200 -10.789 1.00 83.44 102 ALA A O 1
ATOM 762 N N . ALA A 1 103 ? 13.984 2.819 -10.171 1.00 82.12 103 ALA A N 1
ATOM 763 C CA . ALA A 1 103 ? 13.549 1.494 -9.761 1.00 82.12 103 ALA A CA 1
ATOM 764 C C . ALA A 1 103 ? 13.429 0.566 -10.976 1.00 82.12 103 ALA A C 1
ATOM 766 O O . ALA A 1 103 ? 12.541 0.704 -11.819 1.00 82.12 103 ALA A O 1
ATOM 767 N N . GLY A 1 104 ? 14.349 -0.393 -11.052 1.00 78.75 104 GLY A N 1
ATOM 768 C CA . GLY A 1 104 ? 14.401 -1.410 -12.098 1.00 78.75 104 GLY A CA 1
ATOM 769 C C . GLY A 1 104 ? 13.714 -2.717 -11.703 1.00 78.75 104 GLY A C 1
ATOM 770 O O . GLY A 1 104 ? 12.720 -2.735 -10.969 1.00 78.75 104 GLY A O 1
ATOM 771 N N . ASP A 1 105 ? 14.253 -3.820 -12.213 1.00 80.94 105 ASP A N 1
ATOM 772 C CA . ASP A 1 105 ? 13.792 -5.184 -11.923 1.00 80.94 105 ASP A CA 1
ATOM 773 C C . ASP A 1 105 ? 14.299 -5.713 -10.572 1.00 80.94 105 ASP A C 1
ATOM 775 O O . ASP A 1 105 ? 13.731 -6.656 -10.029 1.00 80.94 105 ASP A O 1
ATOM 779 N N . ASP A 1 106 ? 15.332 -5.084 -10.001 1.00 84.88 106 ASP A N 1
ATOM 780 C CA . ASP A 1 106 ? 15.921 -5.468 -8.710 1.00 84.88 106 ASP A CA 1
ATOM 781 C C . ASP A 1 106 ? 15.081 -5.025 -7.501 1.00 84.88 106 ASP A C 1
ATOM 783 O O . ASP A 1 106 ? 15.274 -5.505 -6.382 1.00 84.88 106 ASP A O 1
ATOM 787 N N . VAL A 1 107 ? 14.158 -4.084 -7.711 1.00 87.31 107 VAL A N 1
ATOM 788 C CA . VAL A 1 107 ? 13.232 -3.636 -6.671 1.00 87.31 107 VAL A CA 1
ATOM 789 C C . VAL A 1 107 ? 12.103 -4.658 -6.566 1.00 87.31 107 VAL A C 1
ATOM 791 O O . VAL A 1 107 ? 11.510 -4.998 -7.588 1.00 87.31 107 VAL A O 1
ATOM 794 N N . PRO A 1 108 ? 11.766 -5.151 -5.364 1.00 89.50 108 PRO A N 1
ATOM 795 C CA . PRO A 1 108 ? 10.637 -6.047 -5.199 1.00 89.50 108 PRO A CA 1
ATOM 796 C C . PRO A 1 108 ? 9.317 -5.273 -5.296 1.00 89.50 108 PRO A C 1
ATOM 798 O O . PRO A 1 108 ? 9.113 -4.268 -4.608 1.00 89.50 108 PRO A O 1
ATOM 801 N N . TRP A 1 109 ? 8.415 -5.783 -6.132 1.00 91.00 109 TRP A N 1
ATOM 802 C CA . TRP A 1 109 ? 7.081 -5.233 -6.349 1.00 91.00 109 TRP A CA 1
ATOM 803 C C . TRP A 1 109 ? 6.020 -6.237 -5.922 1.00 91.00 109 TRP A C 1
ATOM 805 O O . TRP A 1 109 ? 6.172 -7.442 -6.126 1.00 91.00 109 TRP A O 1
ATOM 815 N N . GLU A 1 110 ? 4.937 -5.725 -5.366 1.00 91.44 110 GLU A N 1
ATOM 816 C CA . GLU A 1 110 ? 3.709 -6.453 -5.105 1.00 91.44 110 GLU A CA 1
ATOM 817 C C . GLU A 1 110 ? 2.591 -5.925 -6.000 1.00 91.44 110 GLU A C 1
ATOM 819 O O . GLU A 1 110 ? 2.512 -4.732 -6.296 1.00 91.44 110 GLU A O 1
ATOM 824 N N . CYS A 1 111 ? 1.729 -6.829 -6.450 1.00 93.06 111 CYS A N 1
ATOM 825 C CA . CYS A 1 111 ? 0.547 -6.458 -7.205 1.00 93.06 111 CYS A CA 1
ATOM 826 C C . CYS A 1 111 ? -0.615 -6.284 -6.239 1.00 93.06 111 CYS A C 1
ATOM 828 O O . CYS A 1 111 ? -0.995 -7.237 -5.558 1.00 93.06 111 CYS A O 1
ATOM 830 N N . VAL A 1 112 ? -1.178 -5.080 -6.196 1.00 92.38 112 VAL A N 1
ATOM 831 C CA . VAL A 1 112 ? -2.332 -4.763 -5.349 1.00 92.38 112 VAL A CA 1
ATOM 832 C C . VAL A 1 112 ? -3.518 -4.361 -6.211 1.00 92.38 112 VAL A C 1
ATOM 834 O O . VAL A 1 112 ? -3.361 -3.777 -7.286 1.00 92.38 112 VAL A O 1
ATOM 837 N N . SER A 1 113 ? -4.717 -4.668 -5.726 1.00 92.69 113 SER A N 1
ATOM 838 C CA . SER A 1 113 ? -5.972 -4.200 -6.309 1.00 92.69 113 SER A CA 1
ATOM 839 C C . SER A 1 113 ? -6.430 -2.977 -5.517 1.00 92.69 113 SER A C 1
ATOM 841 O O . SER A 1 113 ? -7.087 -3.130 -4.487 1.00 92.69 113 SER A O 1
ATOM 843 N N . PRO A 1 114 ? -6.124 -1.739 -5.947 1.00 92.12 114 PRO A N 1
ATOM 844 C CA . PRO A 1 114 ? -6.476 -0.554 -5.170 1.00 92.12 114 PRO A CA 1
ATOM 845 C C . PRO A 1 114 ? -7.989 -0.350 -5.057 1.00 92.12 114 PRO A C 1
ATOM 847 O O . PRO A 1 114 ? -8.424 0.540 -4.337 1.00 92.12 114 PRO A O 1
ATOM 850 N N . GLN A 1 115 ? -8.800 -1.137 -5.770 1.00 92.62 115 GLN A N 1
ATOM 851 C CA . GLN A 1 115 ? -10.253 -1.067 -5.693 1.00 92.62 115 GLN A CA 1
ATOM 852 C C . GLN A 1 115 ? -10.839 -1.775 -4.469 1.00 92.62 115 GLN A C 1
ATOM 854 O O . GLN A 1 115 ? -11.928 -1.392 -4.035 1.00 92.62 115 GLN A O 1
ATOM 859 N N . GLU A 1 116 ? -10.139 -2.775 -3.931 1.00 93.50 116 GLU A N 1
ATOM 860 C CA . GLU A 1 116 ? -10.650 -3.661 -2.875 1.00 93.50 116 GLU A CA 1
ATOM 861 C C . GLU A 1 116 ? -9.624 -3.980 -1.775 1.00 93.50 116 GLU A C 1
ATOM 863 O O . GLU A 1 116 ? -9.998 -4.488 -0.717 1.00 93.50 116 GLU A O 1
ATOM 868 N N . ASP A 1 117 ? -8.345 -3.662 -1.985 1.00 93.69 117 ASP A N 1
ATOM 869 C CA . ASP A 1 117 ? -7.293 -3.907 -1.006 1.00 93.69 117 ASP A CA 1
ATOM 870 C C . ASP A 1 117 ? -7.407 -2.951 0.188 1.00 93.69 117 ASP A C 1
ATOM 872 O O . ASP A 1 117 ? -7.488 -1.732 0.034 1.00 93.69 117 ASP A O 1
ATOM 876 N N . LEU A 1 118 ? -7.415 -3.507 1.401 1.00 94.94 118 LEU A N 1
ATOM 877 C CA . LEU A 1 118 ? -7.573 -2.733 2.633 1.00 94.94 118 LEU A CA 1
ATOM 878 C C . LEU A 1 118 ? -6.318 -1.951 3.024 1.00 94.94 118 LEU A C 1
ATOM 880 O O . LEU A 1 118 ? -6.445 -0.935 3.701 1.00 94.94 118 LEU A O 1
ATOM 884 N N . TYR A 1 119 ? -5.134 -2.418 2.639 1.00 93.56 119 TYR A N 1
ATOM 885 C CA . TYR A 1 119 ? -3.852 -1.838 3.036 1.00 93.56 119 TYR A CA 1
ATOM 886 C C . TYR A 1 119 ? -3.344 -0.816 2.019 1.00 93.56 119 TYR A C 1
ATOM 888 O O . TYR A 1 119 ? -2.571 0.067 2.379 1.00 93.56 119 TYR A O 1
ATOM 896 N N . SER A 1 120 ? -3.789 -0.925 0.768 1.00 93.69 120 SER A N 1
ATOM 897 C CA . SER A 1 120 ? -3.453 -0.048 -0.356 1.00 93.69 120 SER A CA 1
ATOM 898 C C . SER A 1 120 ? -4.717 0.397 -1.104 1.00 93.69 120 SER A C 1
ATOM 900 O O . SER A 1 120 ? -4.817 0.317 -2.328 1.00 93.69 120 SER A O 1
ATOM 902 N N . CYS A 1 121 ? -5.721 0.875 -0.367 1.00 94.44 121 CYS A N 1
ATOM 903 C CA . CYS A 1 121 ? -6.978 1.316 -0.965 1.00 94.44 121 CYS A CA 1
ATOM 904 C C . CYS A 1 121 ? -6.782 2.633 -1.724 1.00 94.44 121 CYS A C 1
ATOM 906 O O . CYS A 1 121 ? -6.228 3.600 -1.192 1.00 94.44 121 CYS A O 1
ATOM 908 N N . GLY A 1 122 ? -7.241 2.684 -2.972 1.00 91.31 122 GLY A N 1
ATOM 909 C CA . GLY A 1 122 ? -7.156 3.859 -3.841 1.00 91.31 122 GLY A CA 1
ATOM 910 C C . GLY A 1 122 ? -5.774 4.130 -4.453 1.00 91.31 122 GLY A C 1
ATOM 911 O O . GLY A 1 122 ? -5.654 5.046 -5.266 1.00 91.31 122 GLY A O 1
ATOM 912 N N . GLY A 1 123 ? -4.744 3.344 -4.123 1.00 91.12 123 GLY A N 1
ATOM 913 C CA . GLY A 1 123 ? -3.384 3.511 -4.646 1.00 91.12 123 GLY A CA 1
ATOM 914 C C . GLY A 1 123 ? -2.341 2.725 -3.849 1.00 91.12 123 GL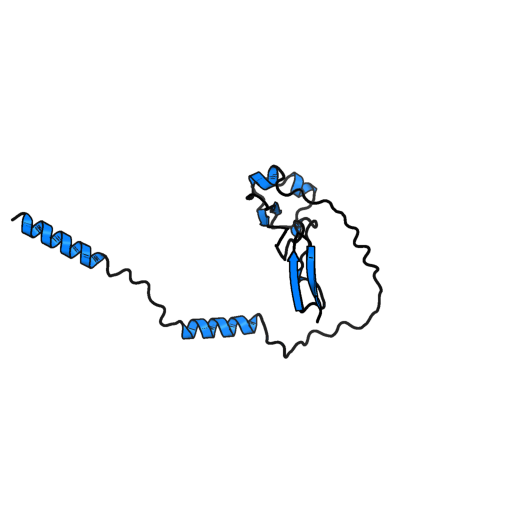Y A C 1
ATOM 915 O O . GLY A 1 123 ? -2.683 1.964 -2.958 1.00 91.12 123 GLY A O 1
ATOM 916 N N . CYS A 1 124 ? -1.052 2.952 -4.098 1.00 90.44 124 CYS A N 1
ATOM 917 C CA . CYS A 1 124 ? 0.017 2.307 -3.331 1.00 90.44 124 CYS A CA 1
ATOM 918 C C . CYS A 1 124 ? 0.245 3.014 -1.993 1.00 90.44 124 CYS A C 1
ATOM 920 O O . CYS A 1 124 ? 0.693 4.167 -1.970 1.00 90.44 124 CYS A O 1
ATOM 922 N N . ALA A 1 125 ? 0.026 2.326 -0.872 1.00 89.62 125 ALA A N 1
ATOM 923 C CA . ALA A 1 125 ? 0.324 2.890 0.447 1.00 89.62 125 ALA A CA 1
ATOM 924 C C . ALA A 1 125 ? 1.819 3.206 0.630 1.00 89.62 125 ALA A C 1
ATOM 926 O O . ALA A 1 125 ? 2.169 4.240 1.198 1.00 89.62 125 ALA A O 1
ATOM 927 N N . THR A 1 126 ? 2.711 2.381 0.072 1.00 88.44 126 THR A N 1
ATOM 928 C CA . THR A 1 126 ? 4.173 2.576 0.142 1.00 88.44 126 THR A CA 1
ATOM 929 C C . THR A 1 126 ? 4.671 3.802 -0.624 1.00 88.44 126 THR A C 1
ATOM 931 O O . THR A 1 126 ? 5.715 4.355 -0.278 1.00 88.44 126 THR A O 1
ATOM 934 N N . LEU A 1 127 ? 3.911 4.262 -1.621 1.00 86.38 127 LEU A N 1
ATOM 935 C CA . LEU A 1 127 ? 4.168 5.498 -2.368 1.00 86.38 127 LEU A CA 1
ATOM 936 C C . LEU A 1 127 ? 3.386 6.698 -1.814 1.00 86.38 127 LEU A C 1
ATOM 938 O O . LEU A 1 127 ? 3.494 7.802 -2.345 1.00 86.38 127 LEU A O 1
ATOM 942 N N . GLY A 1 128 ? 2.571 6.492 -0.777 1.00 86.44 128 GLY A N 1
ATOM 943 C CA . GLY A 1 128 ? 1.696 7.517 -0.209 1.00 86.44 128 GLY A CA 1
ATOM 944 C C . GLY A 1 128 ? 0.509 7.905 -1.097 1.00 86.44 128 GLY A C 1
ATOM 945 O O . GLY A 1 128 ? -0.157 8.896 -0.805 1.00 86.44 128 GLY A O 1
ATOM 946 N N . THR A 1 129 ? 0.240 7.157 -2.171 1.00 87.31 129 THR A N 1
ATOM 947 C CA . THR A 1 129 ? -0.931 7.371 -3.038 1.00 87.31 129 THR A CA 1
ATOM 948 C C . THR A 1 129 ? -2.152 6.583 -2.566 1.00 87.31 129 THR A C 1
ATOM 950 O O . THR A 1 129 ? -3.275 6.990 -2.848 1.00 87.31 129 THR A O 1
ATOM 953 N N . GLY A 1 130 ? -1.939 5.488 -1.833 1.00 90.44 130 GLY A N 1
ATOM 954 C CA . GLY A 1 130 ? -2.978 4.667 -1.210 1.00 90.44 130 GLY A CA 1
ATOM 955 C C . GLY A 1 130 ? -3.181 4.939 0.275 1.00 90.44 130 GLY A C 1
ATOM 956 O O . GLY A 1 130 ? -2.351 5.570 0.934 1.00 90.44 130 GLY A O 1
ATOM 957 N N . ILE A 1 131 ? -4.289 4.426 0.805 1.00 92.31 131 ILE A N 1
ATOM 958 C CA . ILE A 1 131 ? -4.679 4.537 2.213 1.00 92.31 131 ILE A CA 1
ATOM 959 C C . ILE A 1 131 ? -4.822 3.137 2.812 1.00 92.31 131 ILE A C 1
ATOM 961 O O . ILE A 1 131 ? -5.493 2.279 2.245 1.00 92.31 131 ILE A O 1
ATOM 965 N N . ASP A 1 132 ? -4.251 2.946 4.001 1.00 93.38 132 ASP A N 1
ATOM 966 C CA . ASP A 1 132 ? -4.529 1.786 4.845 1.00 93.38 132 ASP A CA 1
ATOM 967 C C . ASP A 1 132 ? -5.839 2.009 5.619 1.00 93.38 132 ASP A C 1
ATOM 969 O O . ASP A 1 132 ? -5.894 2.750 6.610 1.00 93.38 132 ASP A O 1
ATOM 973 N N . CYS A 1 133 ? -6.917 1.380 5.152 1.00 93.88 133 CYS A N 1
ATOM 974 C CA . CYS A 1 133 ? -8.238 1.465 5.763 1.00 93.88 133 CYS A CA 1
ATOM 975 C C . CYS A 1 133 ? -8.293 0.780 7.137 1.00 93.88 133 CYS A C 1
ATOM 977 O O . CYS A 1 133 ? -9.186 1.090 7.923 1.00 93.88 133 CYS A O 1
ATOM 979 N N . THR A 1 134 ? -7.359 -0.118 7.470 1.00 92.56 134 THR A N 1
ATOM 980 C CA . THR A 1 134 ? -7.358 -0.835 8.760 1.00 92.56 134 THR A CA 1
ATOM 981 C C . THR A 1 134 ? -6.974 0.059 9.939 1.00 92.56 134 THR A C 1
ATOM 983 O O . THR A 1 134 ? -7.267 -0.260 11.092 1.00 92.56 134 THR A O 1
ATOM 986 N N . ALA A 1 135 ? -6.381 1.222 9.662 1.00 89.94 135 ALA A N 1
ATOM 987 C CA . ALA A 1 135 ? -5.999 2.207 10.666 1.00 89.94 135 ALA A CA 1
ATOM 988 C C . ALA A 1 135 ? -7.134 3.182 11.051 1.00 89.94 135 ALA A C 1
ATOM 990 O O . ALA A 1 135 ? -6.917 4.079 11.875 1.00 89.94 135 ALA A O 1
ATOM 991 N N . ILE A 1 136 ? -8.335 3.049 10.470 1.00 86.88 136 ILE A N 1
ATOM 992 C CA . ILE A 1 136 ? -9.479 3.914 10.788 1.00 86.88 136 ILE A CA 1
ATOM 993 C C . ILE A 1 136 ? -9.919 3.672 12.237 1.00 86.88 136 ILE A C 1
ATOM 995 O O . ILE A 1 136 ? -10.201 2.555 12.657 1.00 86.88 136 ILE A O 1
ATOM 999 N N . ALA A 1 137 ? -9.980 4.746 13.025 1.00 88.44 137 ALA A N 1
ATOM 1000 C CA . ALA A 1 137 ? -10.349 4.674 14.433 1.00 88.44 137 ALA A CA 1
ATOM 1001 C C . ALA A 1 137 ? -11.868 4.786 14.639 1.00 88.44 137 ALA A C 1
ATOM 1003 O O . ALA A 1 137 ? -12.523 5.612 14.005 1.00 88.44 137 ALA A O 1
ATOM 1004 N N . GLY A 1 138 ? -12.401 4.036 15.611 1.00 86.62 138 GLY A N 1
ATOM 1005 C CA . GLY A 1 138 ? -13.800 4.153 16.051 1.00 86.62 138 GLY A CA 1
ATOM 1006 C C . GLY A 1 138 ? -14.819 3.434 15.163 1.00 86.62 138 GLY A C 1
ATOM 1007 O O . GLY A 1 138 ? -15.996 3.782 15.198 1.00 86.62 138 GLY A O 1
ATOM 1008 N N . VAL A 1 139 ? -14.364 2.459 14.378 1.00 90.81 139 VAL A N 1
ATOM 1009 C CA . VAL A 1 139 ? -15.191 1.617 13.507 1.00 90.81 139 VAL A CA 1
ATOM 1010 C C . VAL A 1 139 ? -15.041 0.151 13.918 1.00 90.81 139 VAL A C 1
ATOM 1012 O O . VAL A 1 139 ? -13.971 -0.244 14.384 1.00 90.81 139 VAL A O 1
ATOM 1015 N N . ASP A 1 140 ? -16.115 -0.626 13.801 1.00 87.94 140 ASP A N 1
ATOM 1016 C CA . ASP A 1 140 ? -16.137 -2.070 14.092 1.00 87.94 140 ASP A CA 1
ATOM 1017 C C . ASP A 1 140 ? -15.673 -2.892 12.879 1.00 87.94 140 ASP A C 1
ATOM 1019 O O . ASP A 1 140 ? -14.984 -3.903 13.011 1.00 87.94 140 ASP A O 1
ATOM 1023 N N . SER A 1 141 ? -15.988 -2.406 11.677 1.00 89.81 141 SER A N 1
ATOM 1024 C CA . SER A 1 141 ? -15.597 -3.010 10.407 1.00 89.81 141 SER A CA 1
ATOM 1025 C C . SER A 1 141 ? -15.057 -1.948 9.446 1.00 89.81 141 SER A C 1
ATOM 1027 O O . SER A 1 141 ? -15.408 -0.765 9.524 1.00 89.81 141 SER A O 1
ATOM 1029 N N . VAL A 1 142 ? -14.184 -2.375 8.532 1.00 94.75 142 VAL A N 1
ATOM 1030 C CA . VAL A 1 142 ? -13.642 -1.546 7.448 1.00 94.75 142 VAL A CA 1
ATOM 1031 C C . VAL A 1 142 ? -13.742 -2.285 6.121 1.00 94.75 142 VAL A C 1
ATOM 1033 O O . VAL A 1 142 ? -13.651 -3.511 6.069 1.00 94.75 142 VAL A O 1
ATOM 1036 N N . SER A 1 143 ? -13.918 -1.536 5.039 1.00 93.75 143 SER A N 1
ATOM 1037 C CA . SER A 1 143 ? -13.954 -2.050 3.671 1.00 93.75 143 SER A CA 1
ATOM 1038 C C . SER A 1 143 ? -13.276 -1.064 2.724 1.00 93.75 143 SER A C 1
ATOM 1040 O O . SER A 1 143 ? -13.380 0.146 2.917 1.00 93.75 143 SER A O 1
ATOM 1042 N N . CYS A 1 144 ? -12.606 -1.565 1.688 1.00 94.94 144 CYS A N 1
ATOM 1043 C CA . CYS A 1 144 ? -12.229 -0.768 0.528 1.00 94.94 144 CYS A CA 1
ATOM 1044 C C . CYS A 1 144 ? -13.240 -1.067 -0.581 1.00 94.94 144 CYS A C 1
ATOM 1046 O O . CYS A 1 144 ? -13.424 -2.218 -0.970 1.00 94.94 144 CYS A O 1
ATOM 1048 N N . THR A 1 145 ? -13.950 -0.046 -1.053 1.00 94.31 145 THR A N 1
ATOM 1049 C CA . THR A 1 145 ? -14.921 -0.185 -2.142 1.00 94.31 145 THR A CA 1
ATOM 1050 C C . THR A 1 145 ? -14.666 0.899 -3.170 1.00 94.31 145 THR A C 1
ATOM 1052 O O . THR A 1 145 ? -14.733 2.086 -2.849 1.00 94.31 145 THR A O 1
ATOM 1055 N N . ALA A 1 146 ? -14.387 0.489 -4.408 1.00 91.81 146 ALA A N 1
ATOM 1056 C CA . ALA A 1 146 ? -14.087 1.398 -5.513 1.00 91.81 146 ALA A CA 1
ATOM 1057 C C . ALA A 1 146 ? -12.978 2.415 -5.154 1.00 91.81 146 ALA A C 1
ATOM 1059 O O . ALA A 1 146 ? -13.104 3.617 -5.409 1.00 91.81 146 ALA A O 1
ATOM 1060 N N . GLY A 1 147 ? -11.928 1.938 -4.475 1.00 91.12 147 GLY A N 1
ATOM 1061 C CA . GLY A 1 147 ? -10.778 2.753 -4.076 1.00 91.12 147 GLY A CA 1
ATOM 1062 C C . GLY A 1 147 ? -11.059 3.739 -2.949 1.00 91.12 147 GLY A C 1
ATOM 1063 O O . GLY A 1 147 ? -10.303 4.689 -2.754 1.00 91.12 147 GLY A O 1
ATOM 1064 N N . THR A 1 148 ? -12.149 3.536 -2.209 1.00 93.19 148 THR A N 1
ATOM 1065 C CA . THR A 1 148 ? -12.531 4.374 -1.073 1.00 93.19 148 THR A CA 1
ATOM 1066 C C . THR A 1 148 ? -12.679 3.532 0.186 1.00 93.19 148 THR A C 1
ATOM 1068 O O . THR A 1 148 ? -13.389 2.526 0.186 1.00 93.19 148 THR A O 1
ATOM 1071 N N . CYS A 1 149 ? -12.055 3.976 1.279 1.00 94.25 149 CYS A N 1
ATOM 1072 C CA . CYS A 1 149 ? -12.259 3.364 2.584 1.00 94.25 149 CYS A CA 1
ATOM 1073 C C . CYS A 1 149 ? -13.650 3.703 3.134 1.00 94.25 149 CYS A C 1
ATOM 1075 O O . CYS A 1 149 ? -14.006 4.874 3.292 1.00 94.25 149 CYS A O 1
ATOM 1077 N N . LEU A 1 150 ? -14.401 2.669 3.486 1.00 93.94 150 LEU A N 1
ATOM 1078 C CA . LEU A 1 150 ? -15.665 2.721 4.205 1.00 93.94 150 LEU A CA 1
ATOM 1079 C C . LEU A 1 150 ? -15.459 2.087 5.583 1.00 93.94 150 LEU A C 1
ATOM 1081 O O . LEU A 1 150 ? -14.694 1.135 5.720 1.00 93.94 150 LEU A O 1
ATOM 1085 N N . GLY A 1 151 ? -16.137 2.604 6.603 1.00 91.88 151 GLY A N 1
ATOM 1086 C CA . GLY A 1 151 ? -16.106 2.023 7.941 1.00 91.88 151 GLY A CA 1
ATOM 1087 C C . GLY A 1 151 ? -17.475 2.086 8.597 1.00 91.88 151 GLY A C 1
ATOM 1088 O O . GLY A 1 151 ? -18.193 3.076 8.431 1.00 91.88 151 GLY A O 1
ATOM 1089 N N . GLU A 1 152 ? -17.833 1.032 9.324 1.00 87.19 152 GLU A N 1
ATOM 1090 C CA . GLU A 1 152 ? -19.079 0.976 10.088 1.00 87.19 152 GLU A CA 1
ATOM 1091 C C . GLU A 1 152 ? -18.814 1.408 11.536 1.00 87.19 152 GLU A C 1
ATOM 1093 O O . GLU A 1 152 ? -17.969 0.811 12.207 1.00 87.19 152 GLU A O 1
ATOM 1098 N N . PRO A 1 153 ? -19.474 2.471 12.028 1.00 79.69 153 PRO A N 1
ATOM 1099 C CA . PRO A 1 153 ? -19.261 2.966 13.382 1.00 79.69 153 PRO A CA 1
ATOM 1100 C C . PRO A 1 153 ? -19.840 2.016 14.440 1.00 79.69 153 PRO A C 1
ATOM 1102 O O . PRO A 1 153 ? -20.796 1.288 14.177 1.00 79.69 153 PRO A O 1
ATOM 1105 N N . PHE A 1 154 ? -19.263 2.090 15.642 1.00 63.75 154 PHE A N 1
ATOM 1106 C CA . PHE A 1 154 ? -19.750 1.430 16.861 1.00 63.75 154 PHE A CA 1
ATOM 1107 C C . PHE A 1 154 ? -21.035 2.058 17.425 1.00 63.75 154 PHE A C 1
ATOM 1109 O O . PHE A 1 154 ? -21.194 3.298 17.307 1.00 63.75 154 PHE A O 1
#

Organism: NCBI:txid1296118

InterPro domains:
  IPR038955 Protein PriA/CPL1 [PTHR35192] (43-149)
  IPR048661 Protein CPL1-like [PF21671] (109-149)

Sequence (154 aa):
MFFSRLITLALVSLSATTLAIPTSTTNSFLEFERYHEDHKRHHPSSGTNSRASASASGVKRKATQTAVATFAVLGAATDLARCPLEQMACPITSLTESELAAAGDDVPWECVSPQEDLYSCGGCATLGTGIDCTAIAGVDSVSCTAGTCLGEPF

Foldseek 3Di:
DVVVVVVVVVVVVVVVPPPPPPPPPPCPVVVVVVVVVVCCVVPPPPPDPPPDDDPPPDDPPPPPVVPPPPQVPQCDVVQVVPHPGQWGWEFPAQDDPVVVVVDDPPTDTDTDNLQWDQQFNSHHVSPVRGDNLVPDPQFPDWTRHGSDIDGHHD